Protein AF-A0A932TSF9-F1 (afdb_monomer_lite)

Foldseek 3Di:
DPDDPLVQFPGSVLVVVQQVCQVVVQWDWQRWTWGQDPVRDIFIWRKTKGFDADPVRHGPGMDIDTHTCRVVVVVVVVVVVVVVVVVVVVVVVVVVVVVVVVVVVVVVVVVVVVVVVCVVVPDPDDD

Sequence (127 aa):
IGTDFSNYFTEPEKAREGYRQVFAKGSVTDYPLTIRHGDGQLTDVLYNASVYRDARGNVLGVFAAARDVTAQRRAEGQVAEQRARELERLAELERFQKLTVGRELKMIELKKEIEELKRKVAPVGTI

pLDDT: mean 93.25, std 9.19, range [45.69, 98.06]

Structure (mmCIF, N/CA/C/O backbone):
data_AF-A0A932TSF9-F1
#
_entry.id   AF-A0A932TSF9-F1
#
loop_
_atom_site.group_PDB
_atom_site.id
_atom_site.type_symbol
_atom_site.label_atom_id
_atom_site.label_alt_id
_atom_site.label_comp_id
_atom_site.label_asym_id
_atom_site.label_entity_id
_atom_site.label_seq_id
_atom_site.pdbx_PDB_ins_code
_atom_site.Cartn_x
_atom_site.Cartn_y
_atom_site.Cartn_z
_atom_site.occupancy
_atom_site.B_iso_or_equiv
_atom_site.auth_seq_id
_atom_site.auth_comp_id
_atom_site.auth_asym_id
_atom_site.auth_atom_id
_atom_site.pdbx_PDB_model_num
ATOM 1 N N . ILE A 1 1 ? 16.933 8.449 -19.383 1.00 68.38 1 ILE A N 1
ATOM 2 C CA . ILE A 1 1 ? 17.655 7.411 -20.162 1.00 68.38 1 ILE A CA 1
ATOM 3 C C . ILE A 1 1 ? 19.109 7.451 -19.713 1.00 68.38 1 ILE A C 1
ATOM 5 O O . ILE A 1 1 ? 19.644 8.547 -19.625 1.00 68.38 1 ILE A O 1
ATOM 9 N N . GLY A 1 2 ? 19.703 6.304 -19.367 1.00 84.69 2 GLY A N 1
ATOM 10 C CA . GLY A 1 2 ? 21.097 6.220 -18.894 1.00 84.69 2 GLY A CA 1
ATOM 11 C C . GLY A 1 2 ? 21.299 6.298 -17.374 1.00 84.69 2 GLY A C 1
ATOM 12 O O . GLY A 1 2 ? 22.431 6.289 -16.909 1.00 84.69 2 GLY A O 1
ATOM 13 N N . THR A 1 3 ? 20.221 6.360 -16.595 1.00 88.69 3 THR A N 1
ATOM 14 C CA . THR A 1 3 ? 20.230 6.331 -15.125 1.00 88.69 3 THR A CA 1
ATOM 15 C C . THR A 1 3 ? 19.827 4.949 -14.613 1.00 88.69 3 THR A C 1
ATOM 17 O O .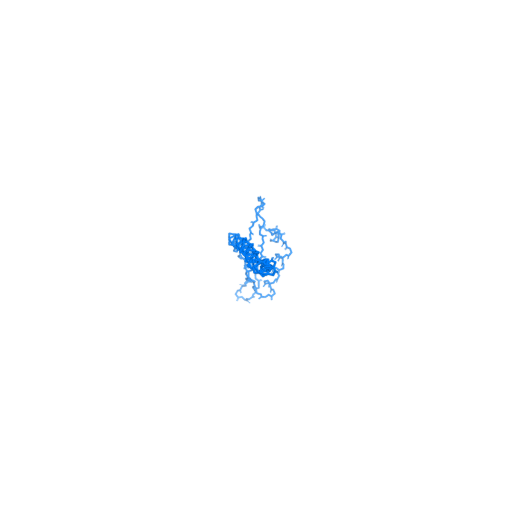 THR A 1 3 ? 19.055 4.247 -15.268 1.00 88.69 3 THR A O 1
ATOM 20 N N . ASP A 1 4 ? 20.327 4.557 -13.439 1.00 89.69 4 ASP A N 1
ATOM 21 C CA . ASP A 1 4 ? 19.915 3.303 -12.797 1.00 89.69 4 ASP A CA 1
ATOM 22 C C . ASP A 1 4 ? 18.433 3.384 -12.394 1.00 89.69 4 ASP A C 1
ATOM 24 O O . ASP A 1 4 ? 18.020 4.297 -11.671 1.00 89.69 4 ASP A O 1
ATOM 28 N N . PHE A 1 5 ? 17.637 2.421 -12.865 1.00 89.94 5 PHE A N 1
ATOM 29 C CA . PHE A 1 5 ? 16.203 2.348 -12.602 1.00 89.94 5 PHE A CA 1
ATOM 30 C C . PHE A 1 5 ? 15.891 2.309 -11.097 1.00 89.94 5 PHE A C 1
ATOM 32 O O . PHE A 1 5 ? 14.873 2.852 -10.670 1.00 89.94 5 PHE A O 1
ATOM 39 N N . SER A 1 6 ? 16.765 1.713 -10.277 1.00 93.62 6 SER A N 1
ATOM 40 C CA . SER A 1 6 ? 16.519 1.568 -8.842 1.00 93.62 6 SER A CA 1
ATOM 41 C C . SER A 1 6 ? 16.489 2.910 -8.112 1.00 93.62 6 SER A C 1
ATOM 43 O O . SER A 1 6 ? 15.876 3.022 -7.055 1.00 93.62 6 SER A O 1
ATOM 45 N N . ASN A 1 7 ? 17.110 3.947 -8.684 1.00 93.88 7 ASN A N 1
ATOM 46 C CA . ASN A 1 7 ? 17.201 5.272 -8.067 1.00 93.88 7 ASN A CA 1
ATOM 47 C C . ASN A 1 7 ? 15.859 6.020 -8.038 1.00 93.88 7 ASN A C 1
ATOM 49 O O . ASN A 1 7 ? 15.708 6.979 -7.277 1.00 93.88 7 ASN A O 1
ATOM 53 N N . TYR A 1 8 ? 14.888 5.577 -8.841 1.00 93.44 8 TYR A N 1
ATOM 54 C CA . TYR A 1 8 ? 13.539 6.142 -8.898 1.00 93.44 8 TYR A CA 1
ATOM 55 C C . TYR A 1 8 ? 12.601 5.583 -7.825 1.00 93.44 8 TYR A C 1
ATOM 57 O O . TYR A 1 8 ? 11.451 6.007 -7.740 1.00 93.44 8 TYR A O 1
ATOM 65 N N . PHE A 1 9 ? 13.071 4.648 -6.999 1.00 95.75 9 PHE A N 1
ATOM 66 C CA . PHE A 1 9 ? 12.282 4.034 -5.938 1.00 95.75 9 PHE A CA 1
ATOM 67 C C . PHE A 1 9 ? 12.768 4.476 -4.558 1.00 95.75 9 PHE A C 1
ATOM 69 O O . PHE A 1 9 ? 13.932 4.835 -4.369 1.00 95.75 9 PHE A O 1
ATOM 76 N N . THR A 1 10 ? 11.870 4.439 -3.576 1.00 96.69 10 THR A N 1
ATOM 77 C CA . THR A 1 10 ? 12.206 4.700 -2.166 1.00 96.69 10 THR A CA 1
ATOM 78 C C . THR A 1 10 ? 13.111 3.618 -1.579 1.00 96.69 10 THR A C 1
ATOM 80 O O . THR A 1 10 ? 13.943 3.914 -0.725 1.00 96.69 10 THR A O 1
ATOM 83 N N . GLU A 1 11 ? 12.985 2.384 -2.076 1.00 96.81 11 GLU A N 1
ATOM 84 C CA . GLU A 1 11 ? 13.768 1.211 -1.684 1.00 96.81 11 GLU A CA 1
ATOM 85 C C . GLU A 1 11 ? 14.562 0.662 -2.895 1.00 96.81 11 GLU A C 1
ATOM 87 O O . GLU A 1 11 ? 14.121 -0.296 -3.542 1.00 96.81 11 GLU A O 1
ATOM 92 N N . PRO A 1 12 ? 15.735 1.237 -3.240 1.00 96.31 12 PRO A N 1
ATOM 93 C CA . PRO A 1 12 ? 16.487 0.844 -4.437 1.00 96.31 12 PRO A CA 1
ATOM 94 C C . PRO A 1 12 ? 16.880 -0.638 -4.469 1.00 96.31 12 PRO A C 1
ATOM 96 O O . PRO A 1 12 ? 16.762 -1.289 -5.507 1.00 96.31 12 PRO A O 1
ATOM 99 N N . GLU A 1 13 ? 17.289 -1.208 -3.334 1.00 97.00 13 GLU A N 1
ATOM 100 C CA . GLU A 1 13 ? 17.668 -2.627 -3.259 1.00 97.00 13 GLU A CA 1
ATOM 101 C C . GLU A 1 13 ? 16.486 -3.561 -3.527 1.00 97.00 13 GLU A C 1
ATOM 103 O O . GLU A 1 13 ? 16.624 -4.562 -4.228 1.00 97.00 13 GLU A O 1
ATOM 108 N N . LYS A 1 14 ? 15.291 -3.199 -3.056 1.00 97.06 14 LYS A N 1
ATOM 109 C CA . LYS A 1 14 ? 14.067 -3.955 -3.328 1.00 97.06 14 LYS A CA 1
ATOM 110 C C . LYS A 1 14 ? 13.696 -3.908 -4.806 1.00 97.06 14 LYS A C 1
ATOM 112 O O . LYS A 1 14 ? 13.258 -4.920 -5.355 1.00 97.06 14 LYS A O 1
ATOM 117 N N . ALA A 1 15 ? 13.889 -2.760 -5.457 1.00 96.25 15 ALA A N 1
ATOM 118 C CA . ALA A 1 15 ? 13.702 -2.622 -6.897 1.00 96.25 15 ALA A CA 1
ATOM 119 C C . ALA A 1 15 ? 14.705 -3.498 -7.671 1.00 96.25 15 ALA A C 1
ATOM 121 O O . ALA A 1 15 ? 14.296 -4.245 -8.562 1.00 96.25 15 ALA A O 1
ATOM 122 N N . ARG A 1 16 ? 15.993 -3.481 -7.286 1.00 95.50 16 ARG A N 1
ATOM 123 C CA . ARG A 1 16 ? 17.047 -4.356 -7.846 1.00 95.50 16 ARG A CA 1
ATOM 124 C C . ARG A 1 16 ? 16.708 -5.828 -7.703 1.00 95.50 16 ARG A C 1
ATOM 126 O O . ARG A 1 16 ? 16.871 -6.579 -8.660 1.00 95.50 16 ARG A O 1
ATOM 133 N N . GLU A 1 17 ? 16.214 -6.230 -6.541 1.00 95.88 17 GLU A N 1
ATOM 134 C CA . GLU A 1 17 ? 15.778 -7.599 -6.298 1.00 95.88 17 GLU A CA 1
ATOM 135 C C . GLU A 1 17 ? 14.622 -7.993 -7.227 1.00 95.88 17 GLU A C 1
ATOM 137 O O . GLU A 1 17 ? 14.709 -9.009 -7.913 1.00 95.88 17 GLU A O 1
ATOM 142 N N . GLY A 1 18 ? 13.596 -7.143 -7.353 1.00 94.31 18 GLY A N 1
ATOM 143 C CA . GLY A 1 18 ? 12.496 -7.363 -8.297 1.00 94.31 18 GLY A CA 1
ATOM 144 C C . GLY A 1 18 ? 12.992 -7.548 -9.735 1.00 94.31 18 GLY A C 1
ATOM 145 O O . GLY A 1 18 ? 12.587 -8.485 -10.418 1.00 94.31 18 GLY A O 1
ATOM 146 N N . TYR A 1 19 ? 13.944 -6.721 -10.169 1.00 93.25 19 TYR A N 1
ATOM 147 C CA . TYR A 1 19 ? 14.568 -6.834 -11.488 1.00 93.25 19 TYR A CA 1
ATOM 148 C C . TYR A 1 19 ? 15.364 -8.136 -11.667 1.00 93.25 19 TYR A C 1
ATOM 150 O O . TYR A 1 19 ? 15.206 -8.813 -12.682 1.00 93.25 19 TYR A O 1
ATOM 158 N N . ARG A 1 20 ? 16.170 -8.548 -10.678 1.00 94.12 20 ARG A N 1
ATOM 159 C CA . ARG A 1 20 ? 16.896 -9.835 -10.716 1.00 94.12 20 ARG A CA 1
ATOM 160 C C . ARG A 1 20 ? 15.939 -11.022 -10.800 1.00 94.12 20 ARG A C 1
ATOM 162 O O . ARG A 1 20 ? 16.195 -11.958 -11.558 1.00 94.12 20 ARG A O 1
ATOM 169 N N . GLN A 1 21 ? 14.821 -10.971 -10.075 1.00 95.62 21 GLN A N 1
ATOM 170 C CA . GLN A 1 21 ? 13.810 -12.025 -10.119 1.00 95.62 21 GLN A CA 1
ATOM 171 C C . GLN A 1 21 ? 13.188 -12.188 -11.504 1.00 95.62 21 GLN A C 1
ATOM 173 O O . GLN A 1 21 ? 12.893 -13.318 -11.885 1.00 95.62 21 GLN A O 1
ATOM 178 N N . VAL A 1 22 ? 13.052 -11.114 -12.289 1.00 95.75 22 VAL A N 1
ATOM 179 C CA . VAL A 1 22 ? 12.566 -11.215 -13.673 1.00 95.75 22 VAL A CA 1
ATOM 180 C C . VAL A 1 22 ? 13.510 -12.064 -14.525 1.00 95.75 22 VAL A C 1
ATOM 182 O O . VAL A 1 22 ? 13.040 -12.944 -15.240 1.00 95.75 22 VAL A O 1
ATOM 185 N N . PHE A 1 23 ? 14.830 -11.886 -14.418 1.00 92.81 23 PHE A N 1
ATOM 186 C CA . PHE A 1 23 ? 15.784 -12.731 -15.153 1.00 92.81 23 PHE A CA 1
ATOM 187 C C . PHE A 1 23 ? 15.797 -14.175 -14.658 1.00 92.81 23 PHE A C 1
ATOM 189 O O . PHE A 1 23 ? 15.893 -15.092 -15.470 1.00 92.81 23 PHE A O 1
ATOM 196 N N . ALA A 1 24 ? 15.685 -14.380 -13.343 1.00 93.88 24 ALA A N 1
ATOM 197 C CA . ALA A 1 24 ? 15.716 -15.714 -12.752 1.00 93.88 24 ALA A CA 1
ATOM 198 C C . ALA A 1 24 ? 14.445 -16.529 -13.050 1.00 93.88 24 ALA A C 1
ATOM 200 O O . ALA A 1 24 ? 14.526 -17.730 -13.291 1.00 93.88 24 ALA A O 1
ATOM 201 N N . LYS A 1 25 ? 13.270 -15.888 -13.024 1.00 94.69 25 LYS A N 1
ATOM 202 C CA . LYS A 1 25 ? 11.955 -16.550 -13.104 1.00 94.69 25 LYS A CA 1
ATOM 203 C C . LYS A 1 25 ? 11.237 -16.333 -14.438 1.00 94.69 25 LYS A C 1
ATOM 205 O O . LYS A 1 25 ? 10.193 -16.927 -14.673 1.00 94.69 25 LYS A O 1
ATOM 210 N N . GLY A 1 26 ? 11.754 -15.461 -15.301 1.00 93.75 26 GLY A N 1
ATOM 211 C CA . GLY A 1 26 ? 11.122 -15.044 -16.556 1.00 93.75 26 GLY A CA 1
ATOM 212 C C . GLY A 1 26 ? 10.114 -13.903 -16.391 1.00 93.75 26 GLY A C 1
ATOM 213 O O . GLY A 1 26 ? 9.987 -13.073 -17.292 1.00 93.75 26 GLY A O 1
ATOM 214 N N . SER A 1 27 ? 9.438 -13.810 -15.244 1.00 96.50 27 SER A N 1
ATOM 215 C CA . SER A 1 27 ? 8.508 -12.722 -14.943 1.00 96.50 27 SER A CA 1
ATOM 216 C C . SER A 1 27 ? 8.288 -12.516 -13.448 1.00 96.50 27 SER A C 1
ATOM 218 O O . SER A 1 27 ? 8.482 -13.421 -12.638 1.00 96.50 27 SER A O 1
ATOM 220 N N . VAL A 1 28 ? 7.812 -11.324 -13.106 1.00 96.94 28 VAL A N 1
ATOM 221 C CA . VAL A 1 28 ? 7.327 -10.925 -11.787 1.00 96.94 28 VAL A CA 1
ATOM 222 C C . VAL A 1 28 ? 5.982 -10.222 -11.966 1.00 96.94 28 VAL A C 1
ATOM 224 O O . VAL A 1 28 ? 5.791 -9.463 -12.918 1.00 96.94 28 VAL A O 1
ATOM 227 N N . THR A 1 29 ? 5.044 -10.483 -11.058 1.00 97.06 29 THR A N 1
ATOM 228 C CA . THR A 1 29 ? 3.699 -9.899 -11.073 1.00 97.06 29 THR A CA 1
ATOM 229 C C . THR A 1 29 ? 3.371 -9.328 -9.703 1.00 97.06 29 THR A C 1
ATOM 231 O O . THR A 1 29 ? 3.750 -9.905 -8.686 1.00 97.06 29 THR A O 1
ATOM 234 N N . ASP A 1 30 ? 2.690 -8.187 -9.703 1.00 96.62 30 ASP A N 1
ATOM 235 C CA . ASP A 1 30 ? 2.218 -7.450 -8.538 1.00 96.62 30 ASP A CA 1
ATOM 236 C C . ASP A 1 30 ? 3.287 -7.235 -7.454 1.00 96.62 30 ASP A C 1
ATOM 238 O O . ASP A 1 30 ? 3.012 -7.278 -6.255 1.00 96.62 30 ASP A O 1
ATOM 242 N N . TYR A 1 31 ? 4.529 -6.968 -7.868 1.00 97.00 31 TYR A N 1
ATOM 243 C CA . TYR A 1 31 ? 5.622 -6.742 -6.931 1.00 97.00 31 TYR A CA 1
ATOM 244 C C . TYR A 1 31 ? 5.559 -5.320 -6.363 1.00 97.00 31 TYR A C 1
ATOM 246 O O . TYR A 1 31 ? 5.649 -4.350 -7.119 1.00 97.00 31 TYR A O 1
ATOM 254 N N . PRO A 1 32 ? 5.381 -5.156 -5.043 1.00 97.06 32 PRO A N 1
ATOM 255 C CA . PRO A 1 32 ? 5.093 -3.854 -4.465 1.00 97.06 32 PRO A CA 1
ATOM 256 C C . PRO A 1 32 ? 6.348 -2.984 -4.404 1.00 97.06 32 PRO A C 1
ATOM 258 O 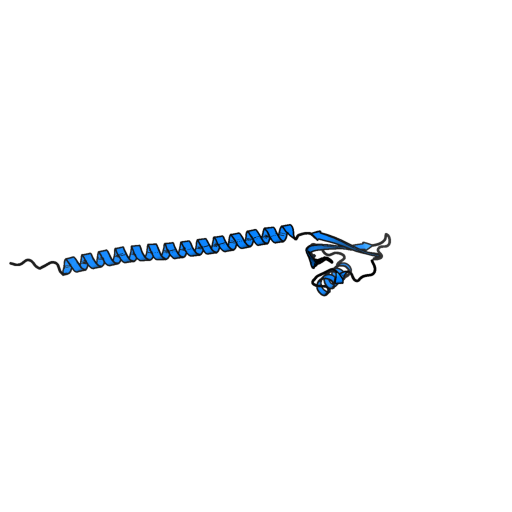O . PRO A 1 32 ? 7.334 -3.333 -3.748 1.00 97.06 32 PRO A O 1
ATOM 261 N N . LEU A 1 33 ? 6.279 -1.812 -5.025 1.00 97.25 33 LEU A N 1
ATOM 262 C CA . LEU A 1 33 ? 7.315 -0.784 -4.993 1.00 97.25 33 LEU A CA 1
ATOM 263 C C . LEU A 1 33 ? 6.684 0.589 -4.754 1.00 97.25 33 LEU A C 1
ATOM 265 O O . LEU A 1 33 ? 5.494 0.783 -4.986 1.00 97.25 33 LEU A O 1
ATOM 269 N N . THR A 1 34 ? 7.501 1.554 -4.342 1.00 97.75 34 THR A N 1
ATOM 270 C CA . THR A 1 34 ? 7.075 2.950 -4.218 1.00 97.75 34 THR A CA 1
ATOM 271 C C . THR A 1 34 ? 8.025 3.822 -5.025 1.00 97.75 34 THR A C 1
ATOM 273 O O . THR A 1 34 ? 9.235 3.837 -4.784 1.00 97.75 34 THR A O 1
ATOM 276 N N . ILE A 1 35 ? 7.474 4.515 -6.018 1.00 96.81 35 ILE A N 1
ATOM 277 C CA . ILE A 1 35 ? 8.203 5.456 -6.868 1.00 96.81 35 ILE A CA 1
ATOM 278 C C . ILE A 1 35 ? 8.326 6.783 -6.126 1.00 96.81 35 ILE A C 1
ATOM 280 O O . ILE A 1 35 ? 7.365 7.244 -5.508 1.00 96.81 35 ILE A O 1
ATOM 284 N N . ARG A 1 36 ? 9.504 7.401 -6.214 1.00 95.94 36 ARG A N 1
ATOM 285 C CA . ARG A 1 36 ? 9.774 8.753 -5.730 1.00 95.94 36 ARG A CA 1
ATOM 286 C C . ARG A 1 36 ? 9.920 9.695 -6.921 1.00 95.94 36 ARG A C 1
ATOM 288 O O . ARG A 1 36 ? 10.880 9.589 -7.684 1.00 95.94 36 ARG A O 1
ATOM 295 N N . HIS A 1 37 ? 8.973 10.616 -7.054 1.00 93.00 37 HIS A N 1
ATOM 296 C CA . HIS A 1 37 ? 8.991 11.666 -8.070 1.00 93.00 37 HIS A CA 1
ATOM 297 C C . HIS A 1 37 ? 9.988 12.772 -7.712 1.00 93.00 37 HIS A C 1
ATOM 299 O O . HIS A 1 37 ? 10.425 12.899 -6.566 1.00 93.00 37 HIS A O 1
ATOM 305 N N . GLY A 1 38 ? 10.368 13.577 -8.708 1.00 90.50 38 GLY A N 1
ATOM 306 C CA . GLY A 1 38 ? 11.329 14.672 -8.523 1.00 90.50 38 GLY A CA 1
ATOM 307 C C . GLY A 1 38 ? 10.829 15.793 -7.604 1.00 90.50 38 GLY A C 1
ATOM 308 O O . GLY A 1 38 ? 11.639 16.486 -6.998 1.00 90.50 38 GLY A O 1
ATOM 309 N N . ASP A 1 39 ? 9.513 15.938 -7.465 1.00 92.75 39 ASP A N 1
ATOM 310 C CA . ASP A 1 39 ? 8.840 16.874 -6.555 1.00 92.75 39 ASP A CA 1
ATOM 311 C C . ASP A 1 39 ? 8.677 16.323 -5.121 1.00 92.75 39 ASP A C 1
ATOM 313 O O . ASP A 1 39 ? 8.145 17.005 -4.247 1.00 92.75 39 ASP A O 1
ATOM 317 N N . GLY A 1 40 ? 9.141 15.095 -4.866 1.00 91.12 40 GLY A N 1
ATOM 318 C CA . GLY A 1 40 ? 9.010 14.410 -3.582 1.00 91.12 40 GLY A CA 1
ATOM 319 C C . GLY A 1 40 ? 7.701 13.637 -3.405 1.00 91.12 40 GLY A C 1
ATOM 320 O O . GLY A 1 40 ? 7.543 12.966 -2.382 1.00 91.12 40 GLY A O 1
ATOM 321 N N . GLN A 1 41 ? 6.783 13.667 -4.377 1.00 94.38 41 GLN A N 1
ATOM 322 C CA . GLN A 1 41 ? 5.581 12.843 -4.334 1.00 94.38 41 GLN A CA 1
ATOM 323 C C . GLN A 1 41 ? 5.956 11.354 -4.352 1.00 94.38 41 GLN A C 1
ATOM 325 O O . GLN A 1 41 ? 6.876 10.923 -5.054 1.00 94.38 41 GLN A O 1
ATOM 330 N N . LEU A 1 42 ? 5.222 10.558 -3.572 1.00 96.19 42 LEU A N 1
ATOM 331 C CA . LEU A 1 42 ? 5.352 9.106 -3.541 1.00 96.19 42 LEU A CA 1
ATOM 332 C C . LEU A 1 42 ? 4.139 8.458 -4.203 1.00 96.19 42 LEU A C 1
ATOM 334 O O . LEU A 1 42 ? 2.997 8.809 -3.891 1.00 96.19 42 LEU A O 1
ATOM 338 N N . THR A 1 43 ? 4.398 7.494 -5.081 1.00 97.19 43 THR A N 1
ATOM 339 C CA . THR A 1 43 ? 3.364 6.695 -5.746 1.00 97.19 43 THR A CA 1
ATOM 340 C C . THR A 1 43 ? 3.591 5.229 -5.432 1.00 97.19 43 THR A C 1
ATOM 342 O O . THR A 1 43 ? 4.629 4.667 -5.789 1.00 97.19 43 THR A O 1
ATOM 345 N N . ASP A 1 44 ? 2.611 4.606 -4.786 1.00 97.69 44 ASP A N 1
ATOM 346 C CA . ASP A 1 44 ? 2.619 3.167 -4.571 1.00 97.69 44 ASP A CA 1
ATOM 347 C C . ASP A 1 44 ? 2.243 2.473 -5.870 1.00 97.69 44 ASP A C 1
ATOM 349 O O . ASP A 1 44 ? 1.200 2.754 -6.464 1.00 97.69 44 ASP A O 1
ATOM 353 N N . VAL A 1 45 ? 3.092 1.550 -6.309 1.00 97.75 45 VAL A N 1
ATOM 354 C CA . VAL A 1 45 ? 2.901 0.822 -7.555 1.00 97.75 45 VAL A CA 1
ATOM 355 C C . VAL A 1 45 ? 3.018 -0.680 -7.360 1.00 97.75 45 VAL A C 1
ATOM 357 O O . VAL A 1 45 ? 3.771 -1.186 -6.526 1.00 97.75 45 VAL A O 1
ATOM 360 N N . LEU A 1 46 ? 2.294 -1.405 -8.200 1.00 97.69 46 LEU A N 1
ATOM 361 C CA . LEU A 1 46 ? 2.501 -2.823 -8.433 1.00 97.69 46 LEU A CA 1
ATOM 362 C C . LEU A 1 46 ? 3.313 -2.983 -9.717 1.00 97.69 46 LEU A C 1
ATOM 364 O O . LEU A 1 46 ? 2.854 -2.654 -10.813 1.00 97.69 46 LEU A O 1
ATOM 368 N N . TYR A 1 47 ? 4.551 -3.436 -9.552 1.00 96.62 47 TYR A N 1
ATOM 369 C CA . TYR A 1 47 ? 5.512 -3.663 -10.620 1.00 96.62 47 TYR A CA 1
ATOM 370 C C . TYR A 1 47 ? 5.278 -5.032 -11.259 1.00 96.62 47 TYR A C 1
ATOM 372 O O . TYR A 1 47 ? 5.393 -6.073 -10.609 1.00 96.62 47 TYR A O 1
ATOM 380 N N . ASN A 1 48 ? 4.966 -5.009 -12.551 1.00 97.06 48 ASN A N 1
ATOM 381 C CA . ASN A 1 48 ? 4.815 -6.175 -13.406 1.00 97.06 48 ASN A CA 1
ATOM 382 C C . ASN A 1 48 ? 5.925 -6.154 -14.441 1.00 97.06 48 ASN A C 1
ATOM 384 O O . ASN A 1 48 ? 6.079 -5.159 -15.144 1.00 97.06 48 ASN A O 1
ATOM 388 N N . ALA A 1 49 ? 6.685 -7.232 -14.561 1.00 96.69 49 ALA A N 1
ATOM 389 C CA . ALA A 1 49 ? 7.776 -7.274 -15.515 1.00 96.69 49 ALA A CA 1
ATOM 390 C C . ALA A 1 49 ? 8.029 -8.671 -16.056 1.00 96.69 49 ALA A C 1
ATOM 392 O O . ALA A 1 49 ? 7.837 -9.670 -15.367 1.00 96.69 49 ALA A O 1
ATOM 393 N N . SER A 1 50 ? 8.494 -8.730 -17.295 1.00 97.00 50 SER A N 1
ATOM 394 C CA . SER A 1 50 ? 8.831 -9.967 -17.988 1.00 97.00 50 SER A CA 1
ATOM 395 C C . SER A 1 50 ? 10.077 -9.782 -18.835 1.00 97.00 50 SER A C 1
ATOM 397 O O . SER A 1 50 ? 10.324 -8.700 -19.378 1.00 97.00 50 SER A O 1
ATOM 399 N N . VAL A 1 51 ? 10.853 -10.852 -18.991 1.00 96.56 51 VAL A N 1
ATOM 400 C CA . VAL A 1 51 ? 11.965 -10.858 -19.944 1.00 96.56 51 VAL A CA 1
ATOM 401 C C . VAL A 1 51 ? 11.434 -10.658 -21.363 1.00 96.56 51 VAL A C 1
ATOM 403 O O . VAL A 1 51 ? 10.480 -11.308 -21.787 1.00 96.56 51 VAL A O 1
ATOM 406 N N . TYR A 1 52 ? 12.063 -9.755 -22.104 1.00 94.12 52 TYR A N 1
ATOM 407 C CA . TYR A 1 52 ? 11.804 -9.523 -23.518 1.00 94.12 52 TYR A CA 1
ATOM 408 C C . TYR A 1 52 ? 12.857 -10.266 -24.336 1.00 94.12 52 TYR A C 1
ATOM 410 O O . TYR A 1 52 ? 14.056 -10.129 -24.078 1.00 94.12 52 TYR A O 1
ATOM 418 N N . ARG A 1 53 ? 12.410 -11.090 -25.287 1.00 93.81 53 ARG A N 1
ATOM 419 C CA . ARG A 1 53 ? 13.268 -11.981 -26.076 1.00 93.81 53 ARG A CA 1
ATOM 420 C C . ARG A 1 53 ? 13.132 -11.705 -27.567 1.00 93.81 53 ARG A C 1
ATOM 422 O O . ARG A 1 53 ? 12.066 -11.303 -28.024 1.00 93.81 53 ARG A O 1
ATOM 429 N N . ASP A 1 54 ? 14.207 -11.945 -28.311 1.00 94.50 54 ASP A N 1
ATOM 430 C CA . ASP A 1 54 ? 14.168 -11.959 -29.773 1.00 94.50 54 ASP A CA 1
ATOM 431 C C . ASP A 1 54 ? 13.524 -13.253 -30.318 1.00 94.50 54 ASP A C 1
ATOM 433 O O . ASP A 1 54 ? 13.224 -14.192 -29.577 1.00 94.50 54 ASP A O 1
ATOM 437 N N . ALA A 1 55 ? 13.348 -13.330 -31.641 1.00 94.38 55 ALA A N 1
ATOM 438 C CA . ALA A 1 55 ? 12.789 -14.506 -32.318 1.00 94.38 55 ALA A CA 1
ATOM 439 C C . ALA A 1 55 ? 13.649 -15.782 -32.185 1.00 94.38 55 ALA A C 1
ATOM 441 O O . ALA A 1 55 ? 13.179 -16.874 -32.493 1.00 94.38 55 ALA A O 1
ATOM 442 N N . ARG A 1 56 ? 14.908 -15.658 -31.748 1.00 94.44 56 ARG A N 1
ATOM 443 C CA . ARG A 1 56 ? 15.840 -16.771 -31.516 1.00 94.44 56 ARG A CA 1
ATOM 444 C C . ARG A 1 56 ? 15.879 -17.192 -30.040 1.00 94.44 56 ARG A C 1
ATOM 446 O O . ARG A 1 56 ? 16.596 -18.126 -29.701 1.00 94.44 56 ARG A O 1
ATOM 453 N N . GLY A 1 57 ? 15.108 -16.530 -29.172 1.00 91.12 57 GLY A N 1
ATOM 454 C CA . GLY A 1 57 ? 15.020 -16.808 -27.739 1.00 91.12 57 GLY A CA 1
ATOM 455 C C . GLY A 1 57 ? 16.045 -16.071 -26.870 1.00 91.12 57 GLY A C 1
ATOM 456 O O . GLY A 1 57 ? 16.026 -16.242 -25.644 1.00 91.12 57 GLY A O 1
ATOM 457 N N . ASN A 1 58 ? 16.903 -15.228 -27.453 1.00 93.19 58 ASN A N 1
ATOM 458 C CA . ASN A 1 58 ? 17.898 -14.465 -26.702 1.00 93.19 58 ASN A CA 1
ATOM 459 C C . ASN A 1 58 ? 17.216 -13.359 -25.897 1.00 93.19 58 ASN A C 1
ATOM 461 O O . ASN A 1 58 ? 16.328 -12.675 -26.404 1.00 93.19 58 ASN A O 1
ATOM 465 N N . VAL A 1 59 ? 17.636 -13.164 -24.646 1.00 92.62 59 VAL A N 1
ATOM 466 C CA . VAL A 1 59 ? 17.110 -12.086 -23.799 1.00 92.62 59 VAL A CA 1
ATOM 467 C C . VAL A 1 59 ? 17.658 -10.747 -24.290 1.00 92.62 59 VAL A C 1
ATOM 469 O O . VAL A 1 59 ? 18.860 -10.510 -24.227 1.00 92.62 59 VAL A O 1
ATOM 472 N N . LEU A 1 60 ? 16.764 -9.872 -24.749 1.00 92.44 60 LEU A N 1
ATOM 473 C CA . LEU A 1 60 ? 17.075 -8.498 -25.145 1.00 92.44 60 LEU A CA 1
ATOM 474 C C . LEU A 1 60 ? 16.985 -7.524 -23.964 1.00 92.44 60 LEU A C 1
ATOM 476 O O . LEU A 1 60 ? 17.634 -6.483 -23.972 1.00 92.44 60 LEU A O 1
ATOM 480 N N . GLY A 1 61 ? 16.180 -7.845 -22.947 1.00 90.75 61 GLY A N 1
ATOM 481 C CA . GLY A 1 61 ? 16.041 -7.016 -21.752 1.00 90.75 61 GLY A CA 1
ATOM 482 C C . GLY A 1 61 ? 14.820 -7.374 -20.915 1.00 90.75 61 GLY A C 1
ATOM 483 O O . GLY A 1 61 ? 14.31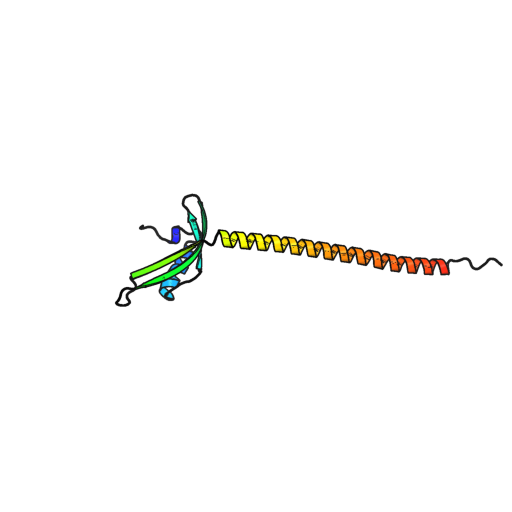1 -8.493 -20.980 1.00 90.75 61 GLY A O 1
ATOM 484 N N . VAL A 1 62 ? 14.344 -6.404 -20.137 1.00 93.19 62 VAL A N 1
ATOM 485 C CA . VAL A 1 62 ? 13.127 -6.509 -19.325 1.00 93.19 62 VAL A CA 1
ATOM 486 C C . VAL A 1 62 ? 12.119 -5.480 -19.806 1.00 93.19 62 VAL A C 1
ATOM 488 O O . VAL A 1 62 ? 12.436 -4.297 -19.915 1.00 93.19 62 VAL A O 1
ATOM 491 N N . PHE A 1 63 ? 10.897 -5.935 -20.055 1.00 94.31 63 PHE A N 1
ATOM 492 C CA . PHE A 1 63 ? 9.742 -5.064 -20.188 1.00 94.31 63 PHE A CA 1
ATOM 493 C C . PHE A 1 63 ? 9.055 -4.957 -18.829 1.00 94.31 63 PHE A C 1
ATOM 495 O O . PHE A 1 63 ? 8.806 -5.981 -18.194 1.00 94.31 63 PHE A O 1
ATOM 502 N N . ALA A 1 64 ? 8.762 -3.737 -18.383 1.00 94.44 64 ALA A N 1
ATOM 503 C CA . ALA A 1 64 ? 8.129 -3.490 -17.097 1.00 94.44 64 ALA A CA 1
ATOM 504 C C . ALA A 1 64 ? 6.989 -2.475 -17.207 1.00 94.44 64 ALA A C 1
ATOM 506 O O . ALA A 1 64 ? 7.097 -1.476 -17.914 1.00 94.44 64 ALA A O 1
ATOM 507 N N . ALA A 1 65 ? 5.927 -2.718 -16.447 1.00 95.38 65 ALA A N 1
ATOM 508 C CA . ALA A 1 65 ? 4.796 -1.832 -16.247 1.00 95.38 65 ALA A CA 1
ATOM 509 C C . ALA A 1 65 ? 4.597 -1.606 -14.743 1.00 95.38 65 ALA A C 1
ATOM 511 O O . ALA A 1 65 ? 4.664 -2.542 -13.947 1.00 95.38 65 ALA A O 1
ATOM 512 N N . ALA A 1 66 ? 4.336 -0.362 -14.353 1.00 95.44 66 ALA A N 1
ATOM 513 C CA . ALA A 1 66 ? 4.023 0.006 -12.979 1.00 95.44 66 ALA A CA 1
ATOM 514 C C . ALA A 1 66 ? 2.551 0.422 -12.906 1.00 95.44 66 ALA A C 1
ATOM 516 O O . ALA A 1 66 ? 2.162 1.435 -13.485 1.00 95.44 66 ALA A O 1
ATOM 517 N N . ARG A 1 67 ? 1.725 -0.373 -12.223 1.00 96.69 67 ARG A N 1
ATOM 518 C CA . ARG A 1 67 ? 0.322 -0.033 -11.966 1.00 96.69 67 ARG A CA 1
ATOM 519 C C . ARG A 1 67 ? 0.243 0.815 -10.705 1.00 96.69 67 ARG A C 1
ATOM 521 O O . ARG A 1 67 ? 0.558 0.305 -9.637 1.00 96.69 67 ARG A O 1
ATOM 528 N N . ASP A 1 68 ? -0.193 2.065 -10.822 1.00 97.25 68 ASP A N 1
ATOM 529 C CA . ASP A 1 68 ? -0.473 2.917 -9.663 1.00 97.25 68 ASP A CA 1
ATOM 530 C C . ASP A 1 68 ? -1.623 2.326 -8.834 1.00 97.25 68 ASP A C 1
ATOM 532 O O . ASP A 1 68 ? -2.715 2.072 -9.345 1.00 97.25 68 ASP A O 1
ATOM 536 N N . VAL A 1 69 ? -1.353 2.082 -7.555 1.00 97.38 69 VAL A N 1
ATOM 537 C CA . VAL A 1 69 ? -2.312 1.575 -6.566 1.00 97.38 69 VAL A CA 1
ATOM 538 C C . VAL A 1 69 ? -2.449 2.508 -5.367 1.00 97.38 69 VAL A C 1
ATOM 540 O O . VAL A 1 69 ? -3.040 2.137 -4.354 1.00 97.38 69 VAL A O 1
ATOM 543 N N . THR A 1 70 ? -1.943 3.735 -5.470 1.00 95.56 70 THR A N 1
ATOM 544 C CA . THR A 1 70 ? -1.952 4.726 -4.390 1.00 95.56 70 THR A CA 1
ATOM 545 C C . THR A 1 70 ? -3.376 5.013 -3.917 1.00 95.56 70 THR A C 1
ATOM 547 O O . THR A 1 70 ? -3.661 4.976 -2.720 1.00 95.56 70 THR A O 1
ATOM 550 N N . ALA A 1 71 ? -4.301 5.263 -4.850 1.00 95.94 71 ALA A N 1
ATOM 551 C CA . ALA A 1 71 ? -5.703 5.525 -4.522 1.00 95.94 71 ALA A CA 1
ATOM 552 C C . ALA A 1 71 ? -6.375 4.310 -3.865 1.00 95.94 71 ALA A C 1
ATOM 554 O O . ALA A 1 71 ? -7.084 4.459 -2.870 1.00 95.94 71 ALA A O 1
ATOM 555 N N . GLN A 1 72 ? -6.097 3.110 -4.382 1.00 95.75 72 GLN A N 1
ATOM 556 C CA . GLN A 1 72 ? -6.637 1.867 -3.842 1.00 95.75 72 GLN A CA 1
ATOM 557 C C . GLN A 1 72 ? -6.151 1.630 -2.406 1.00 95.75 72 GLN A C 1
ATOM 559 O O . GLN A 1 72 ? -6.971 1.444 -1.512 1.00 95.75 72 GLN A O 1
ATOM 564 N N . ARG A 1 73 ? -4.839 1.721 -2.155 1.00 94.12 73 ARG A N 1
ATOM 565 C CA . ARG A 1 73 ? -4.259 1.537 -0.815 1.00 94.12 73 ARG A CA 1
ATOM 566 C C . ARG A 1 73 ? -4.771 2.560 0.192 1.00 94.12 73 ARG A C 1
ATOM 568 O O . ARG A 1 73 ? -5.024 2.213 1.343 1.00 94.12 73 ARG A O 1
ATOM 575 N N . ARG A 1 74 ? -4.963 3.815 -0.229 1.00 94.69 74 ARG A N 1
ATOM 576 C CA . ARG A 1 74 ? -5.567 4.849 0.627 1.00 94.69 74 ARG A CA 1
ATOM 577 C C . ARG A 1 74 ? -7.006 4.504 0.995 1.00 94.69 74 ARG A C 1
ATOM 579 O O . ARG A 1 74 ? -7.357 4.607 2.166 1.00 94.69 74 ARG A O 1
ATOM 586 N N . ALA A 1 75 ? -7.814 4.071 0.028 1.00 95.75 75 ALA A N 1
ATOM 587 C CA . ALA A 1 75 ? -9.192 3.665 0.284 1.00 95.75 75 ALA A CA 1
ATOM 588 C C . ALA A 1 75 ? -9.256 2.450 1.227 1.00 95.75 75 ALA A C 1
ATOM 590 O O . ALA A 1 75 ? -10.013 2.459 2.195 1.00 95.75 75 ALA A O 1
ATOM 591 N N . GLU A 1 76 ? -8.415 1.438 1.002 1.00 95.62 76 GLU A N 1
ATOM 592 C CA . GLU A 1 76 ? -8.300 0.269 1.883 1.00 95.62 76 GLU A CA 1
ATOM 593 C C . GLU A 1 76 ? -7.903 0.671 3.312 1.00 95.62 76 GLU A C 1
ATOM 595 O O . GLU A 1 76 ? -8.515 0.207 4.275 1.00 95.62 76 GLU A O 1
ATOM 600 N N . GLY A 1 77 ? -6.934 1.581 3.457 1.00 96.19 77 GLY A N 1
ATOM 601 C CA . GLY A 1 77 ? -6.511 2.114 4.752 1.00 96.19 77 GLY A CA 1
ATOM 602 C C . GLY A 1 77 ? -7.627 2.858 5.489 1.00 96.19 77 GLY A C 1
ATOM 603 O O . GLY A 1 77 ? -7.847 2.607 6.671 1.00 96.19 77 GLY A O 1
ATOM 604 N N . GLN A 1 78 ? -8.382 3.709 4.790 1.00 96.62 78 GLN A N 1
ATOM 605 C CA . GLN A 1 78 ? -9.524 4.431 5.366 1.00 96.62 78 GLN A CA 1
ATOM 606 C C . GLN A 1 78 ? -10.621 3.479 5.851 1.00 96.62 78 GLN A C 1
ATOM 608 O O . GLN A 1 78 ? -11.148 3.640 6.952 1.00 96.62 78 GLN A O 1
ATOM 613 N N . VAL A 1 79 ? -10.941 2.454 5.057 1.00 97.50 79 VAL A N 1
ATOM 614 C CA . VAL A 1 79 ? -11.922 1.427 5.435 1.00 97.50 79 VAL A CA 1
ATOM 615 C C . VAL A 1 79 ? -11.442 0.644 6.658 1.00 97.50 79 VAL A C 1
ATOM 617 O O . VAL A 1 79 ? -12.226 0.393 7.575 1.00 97.50 79 VAL A O 1
ATOM 620 N N . ALA A 1 80 ? -10.164 0.261 6.695 1.00 96.81 80 ALA A N 1
ATOM 621 C CA . ALA A 1 80 ? -9.583 -0.450 7.829 1.00 96.81 80 ALA A CA 1
ATOM 622 C C . ALA A 1 80 ? -9.619 0.394 9.112 1.00 96.81 80 ALA A C 1
ATOM 624 O O . ALA A 1 80 ? -10.014 -0.102 10.167 1.00 96.81 80 ALA A O 1
ATOM 625 N N . GLU A 1 81 ? -9.278 1.678 9.014 1.00 97.44 81 GLU A N 1
ATOM 626 C CA . GLU A 1 81 ? -9.316 2.612 10.136 1.00 97.44 81 GLU A CA 1
ATOM 627 C C . GLU A 1 81 ? -10.744 2.821 10.659 1.00 97.44 81 GLU A C 1
ATOM 629 O O . GLU A 1 81 ? -10.981 2.782 11.867 1.00 97.44 81 GLU A O 1
ATOM 634 N N . GLN A 1 82 ? -11.719 2.982 9.762 1.00 97.50 82 GLN A N 1
ATOM 635 C CA . GLN A 1 82 ? -13.123 3.109 10.146 1.00 97.50 82 GLN A CA 1
ATOM 636 C C . GLN A 1 82 ? -13.625 1.856 10.874 1.00 97.50 82 GLN A C 1
ATOM 638 O O . GLN A 1 82 ? -14.266 1.973 11.919 1.00 97.50 82 GLN A O 1
ATOM 643 N N . ARG A 1 83 ? -13.288 0.662 10.370 1.00 97.44 83 ARG A N 1
ATOM 644 C CA . ARG A 1 83 ? -13.641 -0.610 11.022 1.00 97.44 83 ARG A CA 1
ATOM 645 C C . ARG A 1 83 ? -13.007 -0.743 12.403 1.00 97.44 83 ARG A C 1
ATOM 647 O O . ARG A 1 83 ? -13.671 -1.201 13.326 1.00 97.44 83 ARG A O 1
ATOM 654 N N . ALA A 1 84 ? -11.751 -0.330 12.562 1.00 97.62 84 ALA A N 1
ATOM 655 C CA . ALA A 1 84 ? -11.081 -0.354 13.860 1.00 97.62 84 ALA A CA 1
ATOM 656 C C . ALA A 1 84 ? -11.809 0.533 14.885 1.00 97.62 84 ALA A C 1
ATOM 658 O O . ALA A 1 84 ? -12.090 0.082 15.995 1.00 97.62 84 ALA A O 1
ATOM 659 N N . ARG A 1 85 ? -12.197 1.752 14.485 1.00 97.50 85 ARG A N 1
ATOM 660 C CA . ARG A 1 85 ? -12.972 2.678 15.332 1.00 97.50 85 ARG A CA 1
ATOM 661 C C . ARG A 1 85 ? -14.355 2.125 15.683 1.00 97.50 85 ARG A C 1
ATOM 663 O O . ARG A 1 85 ? -14.823 2.290 16.806 1.00 97.50 85 ARG A O 1
ATOM 670 N N . GLU A 1 86 ? -15.023 1.472 14.736 1.00 97.88 86 GLU A N 1
ATOM 671 C CA . GLU A 1 86 ? -16.332 0.858 14.971 1.00 97.88 86 GLU A CA 1
ATOM 672 C C . GLU A 1 86 ? -16.244 -0.303 15.969 1.00 97.88 86 GLU A C 1
ATOM 674 O O . GLU A 1 86 ? -17.029 -0.358 16.916 1.00 97.88 86 GLU A O 1
ATOM 679 N N . LEU A 1 87 ? -15.247 -1.180 15.821 1.00 98.06 87 LEU A N 1
ATOM 680 C CA . LEU A 1 87 ? -14.995 -2.274 16.762 1.00 98.06 87 LEU A CA 1
ATOM 681 C C . LEU A 1 87 ? -14.681 -1.763 18.172 1.00 98.06 87 LEU A C 1
ATOM 683 O O . LEU A 1 87 ? -15.189 -2.309 19.151 1.00 98.06 87 LEU A O 1
ATOM 687 N N . GLU A 1 88 ? -13.885 -0.700 18.288 1.00 97.94 88 GLU A N 1
ATOM 688 C CA . GLU A 1 88 ? -13.589 -0.069 19.576 1.00 97.94 88 GLU A CA 1
ATOM 689 C C . GLU A 1 88 ? -14.860 0.465 20.251 1.00 97.94 88 GLU A C 1
ATOM 691 O O . GLU A 1 88 ? -15.095 0.200 21.435 1.00 97.94 88 GLU A O 1
ATOM 696 N N . ARG A 1 89 ? -15.725 1.141 19.484 1.00 97.38 89 ARG A N 1
ATOM 697 C CA . ARG A 1 89 ? -17.003 1.665 19.978 1.00 97.38 89 ARG A CA 1
ATOM 698 C C . ARG A 1 89 ? -17.951 0.553 20.420 1.00 97.38 89 ARG A C 1
ATOM 700 O O . ARG A 1 89 ? -18.597 0.678 21.458 1.00 97.38 89 ARG A O 1
ATOM 707 N N . LEU A 1 90 ? -18.033 -0.540 19.661 1.00 98.00 90 LEU A N 1
ATOM 708 C CA . LEU A 1 90 ? -18.828 -1.710 20.042 1.00 98.00 90 LEU A CA 1
ATOM 709 C C . LEU A 1 90 ?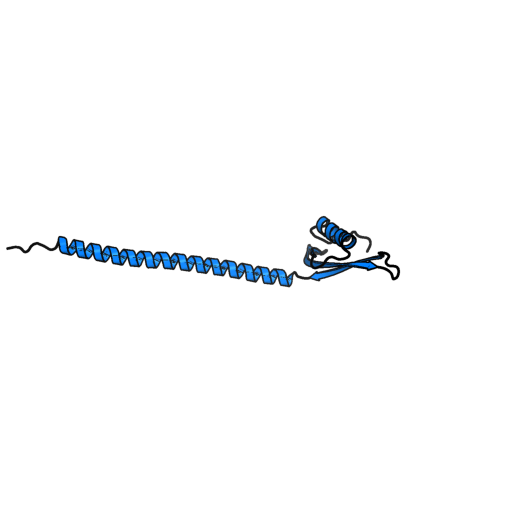 -18.321 -2.322 21.352 1.00 98.00 90 LEU A C 1
ATOM 711 O O . LEU A 1 90 ? -19.119 -2.596 22.246 1.00 98.00 90 LEU A O 1
ATOM 715 N N . ALA A 1 91 ? -17.002 -2.456 21.506 1.00 97.69 91 ALA A N 1
ATOM 716 C CA . ALA A 1 91 ? -16.404 -2.970 22.733 1.00 97.69 91 ALA A CA 1
ATOM 717 C C . ALA A 1 91 ? -16.669 -2.053 23.943 1.00 97.69 91 ALA A C 1
ATOM 719 O O . ALA A 1 91 ? -16.848 -2.529 25.065 1.00 97.69 91 ALA A O 1
ATOM 720 N N . GLU A 1 92 ? -16.700 -0.734 23.745 1.00 97.50 92 GLU A N 1
ATOM 721 C CA . GLU A 1 92 ? -17.070 0.220 24.794 1.00 97.50 92 GLU A CA 1
ATOM 722 C C . GLU A 1 92 ? -18.538 0.074 25.215 1.00 97.50 92 GLU A C 1
ATOM 724 O O . GLU A 1 92 ? -18.831 -0.000 26.412 1.00 97.50 92 GLU A O 1
ATOM 729 N N . LEU A 1 93 ? -19.448 -0.041 24.244 1.00 97.31 93 LEU A N 1
ATOM 730 C CA . LEU A 1 93 ? -20.871 -0.260 24.502 1.00 97.31 93 LEU A CA 1
ATOM 731 C C . LEU A 1 93 ? -21.118 -1.576 25.242 1.00 97.31 93 LEU A C 1
ATOM 733 O O . LEU A 1 93 ? -21.876 -1.598 26.210 1.00 97.31 93 LEU A O 1
ATOM 737 N N . GLU A 1 94 ? -20.440 -2.653 24.848 1.00 97.12 94 GLU A N 1
ATOM 738 C CA . GLU A 1 94 ? -20.546 -3.951 25.516 1.00 97.12 94 GLU A CA 1
ATOM 739 C C . GLU A 1 94 ? -20.080 -3.869 26.979 1.00 97.12 94 GLU A C 1
ATOM 741 O O . GLU A 1 94 ? -20.759 -4.356 27.891 1.00 97.12 94 GLU A O 1
ATOM 746 N N . ARG A 1 95 ? -18.958 -3.180 27.240 1.00 97.50 95 ARG A N 1
ATOM 747 C CA . ARG A 1 95 ? -18.476 -2.927 28.609 1.00 97.50 95 ARG A CA 1
ATOM 748 C C . ARG A 1 95 ? -19.494 -2.138 29.428 1.00 97.50 95 ARG A C 1
ATOM 750 O O . ARG A 1 95 ? -19.758 -2.496 30.579 1.00 97.50 95 ARG A O 1
ATOM 757 N N . PHE A 1 96 ? -20.073 -1.089 28.848 1.00 96.88 96 PHE A N 1
ATOM 758 C CA . PHE A 1 96 ? -21.082 -0.271 29.515 1.00 96.88 96 PHE A CA 1
ATOM 759 C C . PHE A 1 96 ? -22.355 -1.068 29.825 1.00 96.88 96 PHE A C 1
ATOM 761 O O . PHE A 1 96 ? -22.872 -1.008 30.945 1.00 96.88 96 PHE A O 1
ATOM 768 N N . GLN A 1 97 ? -22.838 -1.863 28.868 1.00 96.19 97 GLN A N 1
ATOM 769 C CA . GLN A 1 97 ? -23.995 -2.731 29.059 1.00 96.19 97 GLN A CA 1
ATOM 770 C C . GLN A 1 97 ? -23.746 -3.730 30.193 1.00 96.19 97 GLN A C 1
ATOM 772 O O . GLN A 1 97 ? -24.568 -3.842 31.102 1.00 96.19 97 GLN A O 1
ATOM 777 N N . LYS A 1 98 ? -22.588 -4.402 30.199 1.00 96.75 98 LYS A N 1
ATOM 778 C CA . LYS A 1 98 ? -22.220 -5.356 31.254 1.00 96.75 98 LYS A CA 1
ATOM 779 C C . LYS A 1 98 ? -22.175 -4.703 32.636 1.00 96.75 98 LYS A C 1
ATOM 781 O O . LYS A 1 98 ? -22.673 -5.282 33.602 1.00 96.75 98 LYS A O 1
ATOM 786 N N . LEU A 1 99 ? -21.613 -3.497 32.736 1.00 97.12 99 LEU A N 1
ATOM 787 C CA . LEU A 1 99 ? -21.592 -2.732 33.983 1.00 97.12 99 LEU A CA 1
ATOM 788 C C . LEU A 1 99 ? -23.010 -2.392 34.462 1.00 97.12 99 LEU A C 1
ATOM 790 O O . LEU A 1 99 ? -23.307 -2.523 35.649 1.00 97.12 99 LEU A O 1
ATOM 794 N N . THR A 1 100 ? -23.880 -1.964 33.549 1.00 97.06 100 THR A N 1
ATOM 795 C CA . THR A 1 100 ? -25.251 -1.542 33.867 1.00 97.06 100 THR A CA 1
ATOM 796 C C . THR A 1 100 ? -26.092 -2.722 34.341 1.00 97.06 100 THR A C 1
ATOM 798 O O . THR A 1 100 ? -26.659 -2.665 35.429 1.00 97.06 100 THR A O 1
ATOM 801 N N . VAL A 1 101 ? -26.069 -3.833 33.601 1.00 96.94 101 VAL A N 1
ATOM 80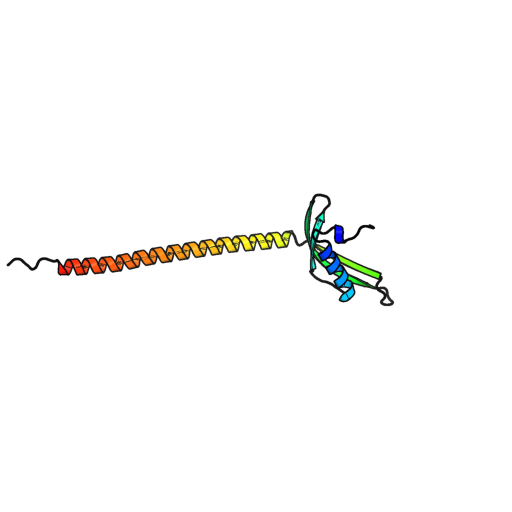2 C CA . VAL A 1 101 ? -26.753 -5.075 33.990 1.00 96.94 101 VAL A CA 1
ATOM 803 C C . VAL A 1 101 ? -26.223 -5.590 35.330 1.00 96.94 101 VAL A C 1
ATOM 805 O O . VAL A 1 101 ? -27.002 -5.951 36.209 1.00 96.94 101 VAL A O 1
ATOM 808 N N . GLY A 1 102 ? -24.902 -5.562 35.538 1.00 96.50 102 GLY A N 1
ATOM 809 C CA . GLY A 1 102 ? -24.302 -5.944 36.817 1.00 96.50 102 GLY A CA 1
ATOM 810 C C . GLY A 1 102 ? -24.809 -5.099 37.993 1.00 96.50 102 GLY A C 1
ATOM 811 O O . GLY A 1 102 ? -25.115 -5.641 39.056 1.00 96.50 102 GLY A O 1
ATOM 812 N N . ARG A 1 103 ? -24.958 -3.780 37.801 1.00 97.50 103 ARG A N 1
ATOM 813 C CA . ARG A 1 103 ? -25.521 -2.873 38.816 1.00 97.50 103 ARG A CA 1
ATOM 814 C C . ARG A 1 103 ? -26.988 -3.177 39.109 1.00 97.50 103 ARG A C 1
ATOM 816 O O . ARG A 1 103 ? -27.362 -3.209 40.278 1.00 97.50 103 ARG A O 1
ATOM 823 N N . GLU A 1 104 ? -27.803 -3.412 38.083 1.00 96.88 104 GLU A N 1
ATOM 824 C CA . GLU A 1 104 ? -29.222 -3.748 38.255 1.00 96.88 104 GLU A CA 1
ATOM 825 C C . GLU A 1 104 ? -29.408 -5.066 39.010 1.00 96.88 104 GLU A C 1
ATOM 827 O O . GLU A 1 104 ? -30.181 -5.121 39.968 1.00 96.88 104 GLU A O 1
ATOM 832 N N . LEU A 1 105 ? -28.637 -6.100 38.655 1.00 97.25 105 LEU A N 1
ATOM 833 C CA . LEU A 1 105 ? -28.648 -7.386 39.355 1.00 97.25 105 LEU A CA 1
ATOM 834 C C . LEU A 1 105 ? -28.260 -7.229 40.828 1.00 97.25 105 LEU A C 1
ATOM 836 O O . LEU A 1 105 ? -28.956 -7.749 41.702 1.00 97.25 105 LEU A O 1
ATOM 840 N N . LYS A 1 106 ? -27.207 -6.452 41.120 1.00 97.12 106 LYS A N 1
ATOM 841 C CA . LYS A 1 106 ? -26.804 -6.183 42.505 1.00 97.12 106 LYS A CA 1
ATOM 842 C C . LYS A 1 106 ? -27.879 -5.416 43.274 1.00 97.12 106 LYS A C 1
ATOM 844 O O . LYS A 1 106 ? -28.105 -5.696 44.446 1.00 97.12 106 LYS A O 1
ATOM 849 N N . MET A 1 107 ? -28.576 -4.484 42.624 1.00 97.81 107 MET A N 1
ATOM 850 C CA . MET A 1 107 ? -29.697 -3.768 43.236 1.00 97.81 107 MET A CA 1
ATOM 851 C C . MET A 1 107 ? -30.850 -4.706 43.603 1.00 97.81 107 MET A C 1
ATOM 853 O O . MET A 1 107 ? -31.433 -4.563 44.675 1.00 97.81 107 MET A O 1
ATOM 857 N N . ILE A 1 108 ? -31.185 -5.657 42.727 1.00 97.19 108 ILE A N 1
ATOM 858 C CA . ILE A 1 108 ? -32.228 -6.656 42.990 1.00 97.19 108 ILE A CA 1
ATOM 859 C C . ILE A 1 108 ? -31.830 -7.540 44.177 1.00 97.19 108 ILE A C 1
ATOM 861 O O . ILE A 1 108 ? -32.653 -7.778 45.059 1.00 97.19 108 ILE A O 1
ATOM 865 N N . GLU A 1 109 ? -30.577 -7.993 44.221 1.00 97.06 109 GLU A N 1
ATOM 866 C CA . GLU A 1 109 ? -30.045 -8.810 45.316 1.00 97.06 109 GLU A CA 1
ATOM 867 C C . GLU A 1 109 ? -30.090 -8.057 46.656 1.00 97.06 109 GLU A C 1
ATOM 869 O O . GLU A 1 109 ? -30.694 -8.535 47.615 1.00 97.06 109 GLU A O 1
ATOM 874 N N . LEU A 1 110 ? -29.583 -6.819 46.689 1.00 97.25 110 LEU A N 1
ATOM 875 C CA . LEU A 1 110 ? -29.617 -5.965 47.880 1.00 97.25 110 LEU A CA 1
ATOM 876 C C . LEU A 1 110 ? -31.046 -5.658 48.347 1.00 97.25 110 LEU A C 1
ATOM 878 O O . LEU A 1 110 ? -31.310 -5.632 49.547 1.00 97.25 110 LEU A O 1
ATOM 882 N N . LYS A 1 111 ? -31.994 -5.437 47.425 1.00 96.56 111 LYS A N 1
ATOM 883 C CA . LYS A 1 111 ? -33.406 -5.232 47.789 1.00 96.56 111 LYS A CA 1
ATOM 884 C C . LYS A 1 111 ? -33.992 -6.460 48.485 1.00 96.56 111 LYS A C 1
ATOM 886 O O . LYS A 1 111 ? -34.668 -6.290 49.497 1.00 96.56 111 LYS A O 1
ATOM 891 N N . LYS A 1 112 ? -33.700 -7.669 47.990 1.00 96.06 112 LYS A N 1
ATOM 892 C CA . LYS A 1 112 ? -34.135 -8.922 48.631 1.00 96.06 112 LYS A CA 1
ATOM 893 C C . LYS A 1 112 ? -33.537 -9.081 50.030 1.00 96.06 112 LYS A C 1
ATOM 895 O O . LYS A 1 112 ? -34.276 -9.384 50.963 1.00 96.06 112 LYS A O 1
ATOM 900 N N . GLU A 1 113 ? -32.240 -8.817 50.194 1.00 95.88 113 GLU A N 1
ATOM 901 C CA . GLU A 1 113 ? -31.575 -8.862 51.506 1.00 95.88 113 GLU A CA 1
ATOM 902 C C . GLU A 1 113 ? -32.191 -7.866 52.500 1.00 95.88 113 GLU A C 1
ATOM 904 O O . GLU A 1 113 ? -32.480 -8.224 53.643 1.00 95.88 113 GLU A O 1
ATOM 909 N N . ILE A 1 114 ? -32.445 -6.623 52.069 1.00 95.62 114 ILE A N 1
ATOM 910 C CA . ILE A 1 114 ? -33.098 -5.599 52.900 1.00 95.62 114 ILE A CA 1
ATOM 911 C C . ILE A 1 114 ? -34.491 -6.062 53.341 1.00 95.62 114 ILE A C 1
ATOM 913 O O . ILE A 1 114 ? -34.883 -5.820 54.482 1.00 95.62 114 ILE A O 1
ATOM 917 N N . GLU A 1 115 ? -35.251 -6.706 52.460 1.00 95.56 115 GLU A N 1
ATOM 918 C CA . GLU A 1 115 ? -36.602 -7.180 52.760 1.00 95.56 115 GLU A CA 1
ATOM 919 C C . GLU A 1 115 ? -36.599 -8.352 53.755 1.00 95.56 115 GLU A C 1
ATOM 921 O O . GLU A 1 115 ? -37.377 -8.348 54.714 1.00 95.56 115 GLU A O 1
ATOM 926 N N . GLU A 1 116 ? -35.657 -9.293 53.625 1.00 94.38 116 GLU A N 1
ATOM 927 C CA . GLU A 1 116 ? -35.431 -10.338 54.633 1.00 94.38 116 GLU A CA 1
ATOM 928 C C . GLU A 1 116 ? -35.005 -9.767 55.989 1.00 94.38 116 GLU A C 1
ATOM 930 O O . GLU A 1 116 ? -35.539 -10.170 57.027 1.00 94.38 116 GLU A O 1
ATOM 935 N N . LEU A 1 117 ? -34.056 -8.825 55.999 1.00 93.06 117 LEU A N 1
ATOM 936 C CA . LEU A 1 117 ? -33.594 -8.160 57.219 1.00 93.06 117 LEU A CA 1
ATOM 937 C C . LEU A 1 117 ? -34.747 -7.425 57.905 1.00 93.06 117 LEU A C 1
ATOM 939 O O . LEU A 1 117 ? -34.962 -7.607 59.101 1.00 93.06 117 LEU A O 1
ATOM 943 N N . LYS A 1 118 ? -35.553 -6.666 57.153 1.00 90.38 118 LYS A N 1
ATOM 944 C CA . LYS A 1 118 ? -36.750 -5.995 57.682 1.00 90.38 118 LYS A CA 1
ATOM 945 C C . LYS A 1 118 ? -37.733 -6.977 58.310 1.00 90.38 118 LYS A C 1
ATOM 947 O O . LYS A 1 118 ? -38.289 -6.673 59.359 1.00 90.38 118 LYS A O 1
ATOM 952 N N . ARG A 1 119 ? -37.923 -8.159 57.718 1.00 90.88 119 ARG A N 1
ATOM 953 C CA . ARG A 1 119 ? -38.808 -9.195 58.270 1.00 90.88 119 ARG A CA 1
ATOM 954 C C . ARG A 1 119 ? -38.282 -9.782 59.584 1.00 90.88 119 ARG A C 1
ATOM 956 O O . ARG A 1 119 ? -39.083 -10.109 60.450 1.00 90.88 119 ARG A O 1
ATOM 963 N N . LYS A 1 120 ? -36.958 -9.887 59.745 1.00 87.00 120 LYS A N 1
ATOM 964 C CA . LYS A 1 120 ? -36.300 -10.351 60.984 1.00 87.00 120 LYS A CA 1
ATOM 965 C C . LYS A 1 120 ? -36.295 -9.299 62.098 1.00 87.00 120 LYS A C 1
ATOM 967 O O . LYS A 1 120 ? -36.266 -9.663 63.266 1.00 87.00 120 LYS A O 1
ATOM 972 N N . VAL A 1 121 ? -36.303 -8.015 61.735 1.00 83.94 121 VAL A N 1
ATOM 973 C CA . VAL A 1 121 ? -36.289 -6.877 62.674 1.00 83.94 121 VAL A CA 1
ATOM 974 C C . VAL A 1 121 ? -37.708 -6.356 62.965 1.00 83.94 121 VAL A C 1
ATOM 976 O O . VAL A 1 121 ? -37.887 -5.516 63.844 1.00 83.94 121 VAL A O 1
ATOM 979 N N . ALA A 1 122 ? -38.734 -6.858 62.263 1.00 69.25 122 ALA A N 1
ATOM 980 C CA . ALA A 1 122 ? -40.127 -6.529 62.547 1.00 69.25 122 ALA A CA 1
ATOM 981 C C . ALA A 1 122 ? -40.441 -6.856 64.020 1.00 69.25 122 ALA A C 1
ATOM 983 O O . ALA A 1 122 ? -40.145 -7.970 64.462 1.00 69.25 122 ALA A O 1
ATOM 984 N N . PRO A 1 123 ? -40.991 -5.901 64.794 1.00 62.38 123 PRO A N 1
ATOM 985 C CA . PRO A 1 123 ? -41.131 -6.062 66.231 1.00 62.38 123 PRO A CA 1
ATOM 986 C C . PRO A 1 123 ? -42.001 -7.281 66.532 1.00 62.38 123 PRO A C 1
ATOM 988 O O . PRO A 1 123 ? -43.124 -7.393 66.035 1.00 62.38 123 PRO A O 1
ATOM 991 N N . VAL A 1 124 ? -41.472 -8.189 67.358 1.00 57.53 124 VAL A N 1
ATOM 992 C CA . VAL A 1 124 ? -42.288 -9.179 68.064 1.00 57.53 124 VAL A CA 1
ATOM 993 C C . VAL A 1 124 ? -43.347 -8.373 68.804 1.00 57.53 124 VAL A C 1
ATOM 995 O O . VAL A 1 124 ? -43.006 -7.480 69.580 1.00 57.53 124 VAL A O 1
ATOM 998 N N . GLY A 1 125 ? -44.612 -8.614 68.455 1.00 52.22 125 GLY A N 1
ATOM 999 C CA . GLY A 1 125 ? -45.745 -7.858 68.964 1.00 52.22 125 GLY A CA 1
ATOM 1000 C C . GLY A 1 125 ? -45.656 -7.690 70.475 1.00 52.22 125 GLY A C 1
ATOM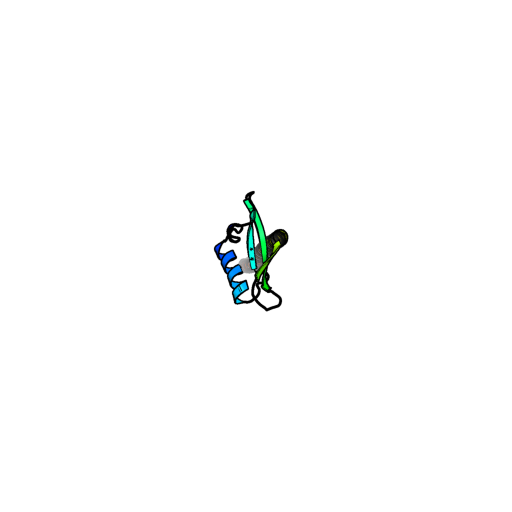 1001 O O . GLY A 1 125 ? -45.446 -8.656 71.205 1.00 52.22 125 GLY A O 1
ATOM 1002 N N . THR A 1 126 ? -45.792 -6.444 70.917 1.00 48.53 126 THR A N 1
ATOM 1003 C CA . THR A 1 126 ? -46.045 -6.111 72.311 1.00 48.53 126 THR A CA 1
ATOM 1004 C C . THR A 1 126 ? -47.359 -6.776 72.717 1.00 48.53 126 THR A C 1
ATOM 1006 O O . THR A 1 126 ? -48.419 -6.399 72.216 1.00 48.53 126 THR A O 1
ATOM 1009 N N . ILE A 1 127 ? -47.268 -7.780 73.587 1.00 45.69 127 ILE A N 1
ATOM 1010 C CA . ILE A 1 127 ? -48.334 -8.205 74.498 1.00 45.69 127 ILE A CA 1
ATOM 1011 C C . ILE A 1 127 ? -47.739 -8.130 75.897 1.00 45.69 127 ILE A C 1
ATOM 1013 O O . ILE A 1 127 ? -46.603 -8.633 76.061 1.00 45.69 127 ILE A O 1
#

Secondary structure (DSSP, 8-state):
--S-GGGGBSSHHHHHHHHHHHHHHSEEEEEEEEEE-TTS-EEEEEEEEEEEE-TTS-EEEEEEEEEE-HHHHHHHHHHHHHHHHHHHHHHHHHHHHHHHHHHHHHHHHHHHHHHHHHHHHSPPP--

Radius of gyration: 34.39 Å; chains: 1; bounding box: 69×34×107 Å